Protein AF-A0A227J7B7-F1 (afdb_monomer_lite)

Organism: Vibrio parahaemolyticus (NCBI:txid670)

Radius of gyration: 19.93 Å; chains: 1; bounding box: 51×20×46 Å

Foldseek 3Di:
DVVQCPPPDLLPLVVLLVSQCVVCVDPCSVSPDPVRSVVVSVVSLCVNCVVVVHDSVQSVCVVVVNHPDDDDDFDWAFQDADPPCDPDPDNDGTDTDTPPVDPDVVRRVVVVVVVNVVVD

InterPro domains:
  IPR000941 Enolase [PR00148] (33-49)
  IPR000941 Enolase [PR00148] (91-104)
  IPR000941 Enolase [PTHR11902] (1-119)
  IPR020810 Enolase, C-terminal TIM barrel domain [PF00113] (70-119)
  IPR020811 Enolase, N-terminal [PF03952] (1-60)
  IPR020811 Enolase, N-terminal [SM01193] (1-60)
  IPR029017 Enolase-like, N-terminal [G3DSA:3.30.390.10] (1-53)
  IPR029017 Enolase-like, N-terminal [SSF54826] (1-65)
  IPR036849 Enolase-like, C-terminal domain superfamily [G3DSA:3.20.20.120] (54-120)
  IPR036849 Enolase-like, C-terminal domain superfamily [SSF51604] (69-119)

Structure (mmCIF, N/CA/C/O backbone):
data_AF-A0A227J7B7-F1
#
_entry.id   AF-A0A227J7B7-F1
#
loop_
_atom_site.group_PDB
_atom_site.id
_atom_site.type_symbol
_atom_site.label_atom_id
_atom_site.label_alt_id
_atom_site.label_comp_id
_atom_site.label_asym_id
_atom_site.label_entity_id
_atom_site.label_seq_id
_atom_site.pdbx_PDB_ins_code
_atom_site.Cartn_x
_atom_site.Cartn_y
_atom_site.Cartn_z
_atom_site.occupancy
_atom_site.B_iso_or_equiv
_atom_site.auth_seq_id
_atom_site.auth_comp_id
_atom_site.auth_asym_id
_atom_site.auth_atom_id
_atom_site.pdbx_PDB_model_num
ATOM 1 N N . ILE A 1 1 ? -4.495 -4.412 21.869 1.00 93.38 1 ILE A N 1
ATOM 2 C CA . ILE A 1 1 ? -5.058 -4.043 20.544 1.00 93.38 1 ILE A CA 1
ATOM 3 C C . ILE A 1 1 ? -6.353 -4.802 20.270 1.00 93.38 1 ILE A C 1
ATOM 5 O O . ILE A 1 1 ? -7.382 -4.150 20.240 1.00 93.38 1 ILE A O 1
ATOM 9 N N . ALA A 1 2 ? -6.343 -6.139 20.146 1.00 96.75 2 ALA A N 1
ATOM 10 C CA . ALA A 1 2 ? -7.544 -6.921 19.806 1.00 96.75 2 ALA A CA 1
ATOM 11 C C . ALA A 1 2 ? -8.776 -6.590 20.673 1.00 96.75 2 ALA A C 1
ATOM 13 O O . ALA A 1 2 ? -9.803 -6.198 20.133 1.00 96.75 2 ALA A O 1
ATOM 14 N N . GLU A 1 3 ? -8.648 -6.649 22.003 1.00 97.25 3 GLU A N 1
ATOM 15 C CA . GLU A 1 3 ? -9.743 -6.335 22.941 1.00 97.25 3 GLU A CA 1
ATOM 16 C C . GLU A 1 3 ? -10.356 -4.945 22.725 1.00 97.25 3 GLU A C 1
ATOM 18 O O . GLU A 1 3 ? -11.562 -4.777 22.856 1.00 97.25 3 GLU A O 1
ATOM 23 N N . ALA A 1 4 ? -9.543 -3.957 22.339 1.00 97.19 4 ALA A N 1
ATOM 24 C CA . ALA A 1 4 ? -10.003 -2.592 22.102 1.00 97.19 4 ALA A CA 1
ATOM 25 C C . ALA A 1 4 ? -10.728 -2.420 20.757 1.00 97.19 4 ALA A C 1
ATOM 27 O O . ALA A 1 4 ? -11.414 -1.418 20.569 1.00 97.19 4 ALA A O 1
ATOM 28 N N . LEU A 1 5 ? -10.564 -3.359 19.819 1.00 97.94 5 LEU A N 1
ATOM 29 C CA . LEU A 1 5 ? -11.152 -3.290 18.479 1.00 97.94 5 LEU A CA 1
ATOM 30 C C . LEU A 1 5 ? -12.378 -4.193 18.299 1.00 97.94 5 LEU A C 1
ATOM 32 O O . LEU A 1 5 ? -13.174 -3.957 17.392 1.00 97.94 5 LEU A O 1
ATOM 36 N N . VAL A 1 6 ? -12.560 -5.206 19.150 1.00 97.69 6 VAL A N 1
ATOM 37 C CA . VAL A 1 6 ? -13.742 -6.080 19.102 1.00 97.69 6 VAL A CA 1
ATOM 38 C C . VAL A 1 6 ? -15.023 -5.246 19.215 1.00 97.69 6 VAL A C 1
ATOM 40 O O . VAL A 1 6 ? -15.168 -4.413 20.106 1.00 97.69 6 VAL A O 1
ATOM 43 N N . GLY A 1 7 ? -15.962 -5.483 18.295 1.00 96.88 7 GLY A N 1
ATOM 44 C CA . GLY A 1 7 ? -17.252 -4.790 18.245 1.00 96.88 7 GLY A CA 1
ATOM 45 C C . GLY A 1 7 ? -17.230 -3.422 17.554 1.00 96.88 7 GLY A C 1
ATOM 46 O O . GLY A 1 7 ? -18.286 -2.803 17.443 1.00 96.88 7 GLY A O 1
ATOM 47 N N . LYS A 1 8 ? -16.075 -2.950 17.067 1.00 97.94 8 LYS A N 1
ATOM 48 C CA . LYS A 1 8 ? -15.984 -1.729 16.251 1.00 97.94 8 LYS A CA 1
ATOM 49 C C . LYS A 1 8 ? -16.235 -2.027 14.771 1.00 97.94 8 LYS A C 1
ATOM 51 O O . LYS A 1 8 ? -15.972 -3.132 14.299 1.00 97.94 8 LYS A O 1
ATOM 56 N N . ASP A 1 9 ? -16.744 -1.034 14.043 1.00 98.06 9 ASP A N 1
ATOM 57 C CA . ASP A 1 9 ? -16.957 -1.146 12.598 1.00 98.06 9 ASP A CA 1
ATOM 58 C C . ASP A 1 9 ? -15.626 -1.003 11.850 1.00 98.06 9 ASP A C 1
ATOM 60 O O . ASP A 1 9 ? -15.004 0.057 11.863 1.00 98.06 9 ASP A O 1
ATOM 64 N N . ALA A 1 10 ? -15.214 -2.067 11.162 1.00 98.19 10 ALA A N 1
ATOM 65 C CA . ALA A 1 10 ? -13.996 -2.083 10.360 1.00 98.19 10 ALA A CA 1
ATOM 66 C C . ALA A 1 10 ? -14.018 -1.064 9.206 1.00 98.19 10 ALA A C 1
ATOM 68 O O . ALA A 1 10 ? -12.956 -0.668 8.731 1.00 98.19 10 ALA A O 1
ATOM 69 N N . LYS A 1 11 ? -15.202 -0.634 8.742 1.00 98.00 11 LYS A N 1
ATOM 70 C CA . LYS A 1 11 ? -15.339 0.331 7.637 1.00 98.00 11 LYS A CA 1
ATOM 71 C C . LYS A 1 11 ? -14.895 1.741 8.021 1.00 98.00 11 LYS A C 1
ATOM 73 O O . LYS A 1 11 ? -14.541 2.513 7.131 1.00 98.00 11 LYS A O 1
ATOM 78 N N . ASP A 1 12 ? -14.898 2.070 9.311 1.00 98.25 12 ASP A N 1
ATOM 79 C CA . ASP A 1 12 ? -14.383 3.339 9.822 1.00 98.25 12 ASP A CA 1
ATOM 80 C C . ASP A 1 12 ? -12.887 3.208 10.141 1.00 98.25 12 ASP A C 1
ATOM 82 O O . ASP A 1 12 ? -12.462 3.090 11.293 1.00 98.25 12 ASP A O 1
ATOM 86 N N . GLN A 1 13 ? -12.075 3.187 9.080 1.00 98.75 13 GLN A N 1
ATOM 87 C CA . GLN A 1 13 ? -10.624 3.026 9.184 1.00 98.75 13 GLN A CA 1
ATOM 88 C C . GLN A 1 13 ? -9.997 4.088 10.104 1.00 98.75 13 GLN A C 1
ATOM 90 O O . GLN A 1 13 ? -9.141 3.760 10.924 1.00 98.75 13 GLN A O 1
ATOM 95 N N . ALA A 1 14 ? -10.455 5.341 10.012 1.00 98.56 14 ALA A N 1
ATOM 96 C CA . ALA A 1 14 ? -9.941 6.438 10.823 1.00 98.56 14 ALA A CA 1
ATOM 97 C C . ALA A 1 14 ? -10.218 6.216 12.317 1.00 98.56 14 ALA A C 1
ATOM 99 O O . ALA A 1 14 ? -9.316 6.404 13.134 1.00 98.56 14 ALA A O 1
ATOM 100 N N . ALA A 1 15 ? -11.424 5.767 12.686 1.00 98.50 15 ALA A N 1
ATOM 101 C CA . ALA A 1 15 ? -11.740 5.452 14.076 1.00 98.50 15 ALA A CA 1
ATOM 102 C C . ALA A 1 15 ? -10.951 4.244 14.605 1.00 98.50 15 ALA A C 1
ATOM 104 O O . ALA A 1 15 ? -10.495 4.267 15.750 1.00 98.50 15 ALA A O 1
ATOM 105 N N . ILE A 1 16 ? -10.762 3.198 13.793 1.00 98.69 16 ILE A N 1
ATOM 106 C CA . ILE A 1 16 ? -9.955 2.026 14.169 1.00 98.69 16 ILE A CA 1
ATOM 107 C C . ILE A 1 16 ? -8.497 2.425 14.424 1.00 98.69 16 ILE A C 1
ATOM 109 O O . ILE A 1 16 ? -7.935 2.077 15.468 1.00 98.69 16 ILE A O 1
ATOM 113 N N . ASP A 1 17 ? -7.895 3.188 13.510 1.00 98.69 17 ASP A N 1
ATOM 114 C CA . ASP A 1 17 ? -6.514 3.648 13.648 1.00 98.69 17 ASP A CA 1
ATOM 115 C C . ASP A 1 17 ? -6.355 4.609 14.834 1.00 98.69 17 ASP A C 1
ATOM 117 O O . ASP A 1 17 ? -5.401 4.470 15.603 1.00 98.69 17 ASP A O 1
ATOM 121 N N . ALA A 1 18 ? -7.314 5.517 15.052 1.00 98.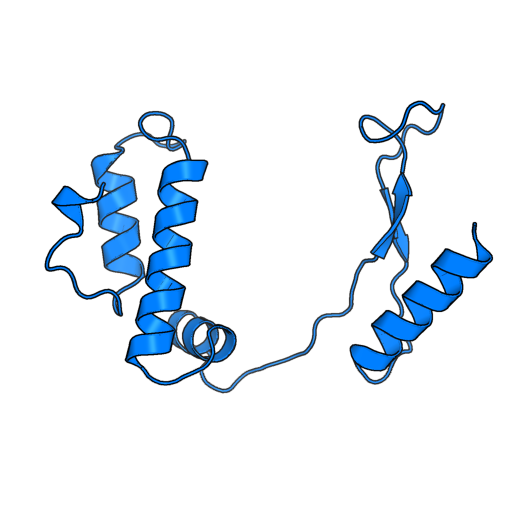62 18 ALA A N 1
ATOM 122 C CA . ALA A 1 18 ? -7.313 6.424 16.198 1.00 98.62 18 ALA A CA 1
ATOM 123 C C . ALA A 1 18 ? -7.328 5.666 17.533 1.00 98.62 18 ALA A C 1
ATOM 125 O O . ALA A 1 18 ? -6.522 5.969 18.409 1.00 98.62 18 ALA A O 1
ATOM 126 N N . VAL A 1 19 ? -8.162 4.626 17.663 1.00 98.56 19 VAL A N 1
ATOM 127 C CA . VAL A 1 19 ? -8.199 3.777 18.867 1.00 98.56 19 VAL A CA 1
ATOM 128 C C . VAL A 1 19 ? -6.842 3.128 19.124 1.00 98.56 19 VAL A C 1
ATOM 130 O O . VAL A 1 19 ? -6.392 3.090 20.266 1.00 98.56 19 VAL A O 1
ATOM 133 N N . MET A 1 20 ? -6.173 2.606 18.091 1.00 98.56 20 MET A N 1
ATOM 134 C CA . MET A 1 20 ? -4.859 1.978 18.267 1.00 98.56 20 MET A CA 1
ATOM 135 C C . MET A 1 20 ? -3.775 2.989 18.643 1.00 98.56 20 MET A C 1
ATOM 137 O O . MET A 1 20 ? -2.941 2.685 19.495 1.00 98.56 20 MET A O 1
ATOM 141 N N . ILE A 1 21 ? -3.790 4.173 18.025 1.00 98.62 21 ILE A N 1
ATOM 142 C CA . ILE A 1 21 ? -2.843 5.259 18.308 1.00 98.62 21 ILE A CA 1
ATOM 143 C C . ILE A 1 21 ? -3.028 5.773 19.740 1.00 98.62 21 ILE A C 1
ATOM 145 O O . ILE A 1 21 ? -2.048 5.901 20.470 1.00 98.62 21 ILE A O 1
ATOM 149 N N . GLU A 1 22 ? -4.267 6.017 20.165 1.00 98.31 22 GLU A N 1
ATOM 150 C CA . GLU A 1 22 ? -4.582 6.474 21.521 1.00 98.31 22 GLU A CA 1
ATOM 151 C C . GLU A 1 22 ? -4.239 5.410 22.572 1.00 98.31 22 GLU A C 1
ATOM 153 O O . GLU A 1 22 ? -3.651 5.720 23.607 1.00 98.31 22 GLU A O 1
ATOM 158 N N . LEU A 1 23 ? -4.543 4.138 22.294 1.00 98.12 23 LEU A N 1
ATOM 159 C CA . LEU A 1 23 ? -4.241 3.025 23.197 1.00 98.12 23 LEU A CA 1
ATOM 160 C C . LEU A 1 23 ? -2.728 2.806 23.382 1.00 98.12 23 LEU A C 1
ATOM 162 O O . LEU A 1 23 ? -2.279 2.386 24.461 1.00 98.12 23 LEU A O 1
ATOM 166 N N . ASP A 1 24 ? -1.945 3.048 22.327 1.00 98.50 24 ASP A N 1
ATOM 167 C CA . ASP A 1 24 ? -0.487 3.074 22.413 1.00 98.50 24 ASP A CA 1
ATOM 168 C C . ASP A 1 24 ? -0.034 4.254 23.284 1.00 98.50 24 ASP A C 1
ATOM 170 O O . ASP A 1 24 ? 0.698 4.060 24.257 1.00 98.50 24 ASP A O 1
ATOM 174 N N . GLY A 1 25 ? -0.544 5.452 22.991 1.00 98.44 25 GLY A N 1
ATOM 175 C CA . GLY A 1 25 ? -0.337 6.654 23.796 1.00 98.44 25 GLY A CA 1
ATOM 176 C C . GLY A 1 25 ? 1.059 7.271 23.674 1.00 98.44 25 GLY A C 1
ATOM 177 O O . GLY A 1 25 ? 1.362 8.217 24.399 1.00 98.44 25 GLY A O 1
ATOM 178 N N . THR A 1 26 ? 1.915 6.766 22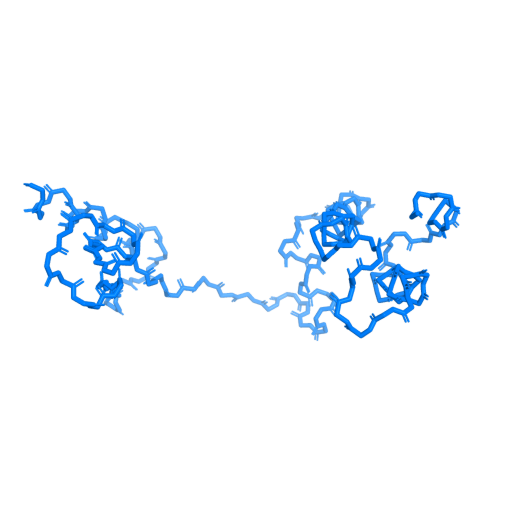.780 1.00 98.62 26 THR A N 1
ATOM 179 C CA . THR A 1 26 ? 3.240 7.337 22.505 1.00 98.62 26 THR A CA 1
ATOM 180 C C . THR A 1 26 ? 3.294 7.944 21.103 1.00 98.62 26 THR A C 1
ATOM 182 O O . THR A 1 26 ? 2.693 7.435 20.156 1.00 98.62 26 THR A O 1
ATOM 185 N N . GLU A 1 27 ? 4.050 9.032 20.947 1.00 97.56 27 GLU A N 1
ATOM 186 C CA . GLU A 1 27 ? 4.184 9.741 19.666 1.00 97.56 27 GLU A CA 1
ATOM 187 C C . GLU A 1 27 ? 4.735 8.829 18.555 1.00 97.56 27 GLU A C 1
ATOM 189 O O . GLU A 1 27 ? 4.226 8.794 17.432 1.00 97.56 27 GLU A O 1
ATOM 194 N N . ASN A 1 28 ? 5.738 8.018 18.895 1.00 96.88 28 ASN A N 1
ATOM 195 C CA . ASN A 1 28 ? 6.449 7.138 17.972 1.00 96.88 28 ASN A CA 1
ATOM 196 C C . ASN A 1 28 ? 5.946 5.685 17.972 1.00 96.88 28 ASN A C 1
ATOM 198 O O . ASN A 1 28 ? 6.601 4.826 17.382 1.00 96.88 28 ASN A O 1
ATOM 202 N N . LYS A 1 29 ? 4.803 5.395 18.610 1.00 98.19 29 LYS A N 1
ATOM 203 C CA . LYS A 1 29 ? 4.225 4.040 18.689 1.00 98.19 29 LYS A CA 1
ATOM 204 C C . LYS A 1 29 ? 5.164 3.025 19.353 1.00 98.19 29 LYS A C 1
ATOM 206 O O . LYS A 1 29 ? 5.230 1.870 18.943 1.00 98.19 29 LYS A O 1
ATOM 211 N N . SER A 1 30 ? 5.954 3.456 20.332 1.00 98.00 30 SER A N 1
ATOM 212 C CA . SER A 1 30 ? 6.982 2.638 20.987 1.00 98.00 30 SER A CA 1
ATOM 213 C C . SER A 1 30 ? 6.430 1.625 21.988 1.00 98.00 30 SER A C 1
ATOM 215 O O . SER A 1 30 ? 7.126 0.662 22.302 1.00 98.00 30 SER A O 1
ATOM 217 N N . LYS A 1 31 ? 5.193 1.792 22.473 1.00 98.12 31 LYS A N 1
ATOM 218 C CA . LYS A 1 31 ? 4.595 0.860 23.440 1.00 98.12 31 LYS A CA 1
ATOM 219 C C . LYS A 1 31 ? 4.176 -0.454 22.785 1.00 98.12 31 LYS A C 1
ATOM 221 O O . LYS A 1 31 ? 4.422 -1.518 23.347 1.00 98.12 31 LYS A O 1
ATOM 226 N N . PHE A 1 32 ? 3.540 -0.394 21.617 1.00 97.25 32 PHE A N 1
ATOM 227 C CA . PHE A 1 32 ? 3.149 -1.586 20.856 1.00 97.25 32 PHE A CA 1
ATOM 228 C C . PHE A 1 32 ? 4.087 -1.902 19.696 1.00 97.25 32 PHE A C 1
ATOM 230 O O . PHE A 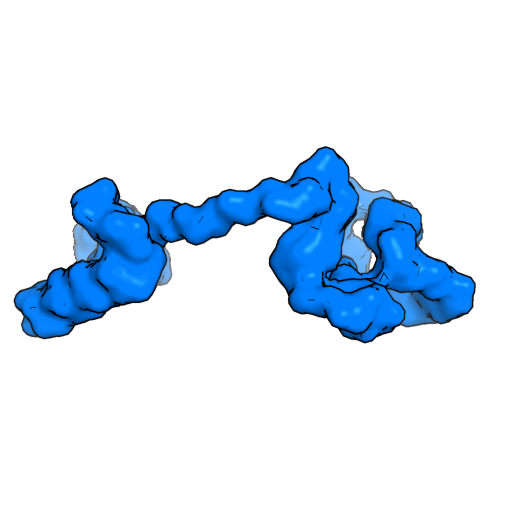1 32 ? 4.106 -3.038 19.226 1.00 97.25 32 PHE A O 1
ATOM 237 N N . GLY A 1 33 ? 4.862 -0.919 19.244 1.00 97.75 33 GLY A N 1
ATOM 238 C CA . GLY A 1 33 ? 5.612 -0.990 18.002 1.00 97.75 33 GLY A CA 1
ATOM 239 C C . GLY A 1 33 ? 4.743 -0.602 16.805 1.00 97.75 33 GLY A C 1
ATOM 240 O O . GLY A 1 33 ? 3.614 -1.075 16.630 1.00 97.75 33 GLY A O 1
ATOM 241 N N . ALA A 1 34 ? 5.293 0.241 15.928 1.00 98.12 34 ALA A N 1
ATOM 242 C CA . ALA A 1 34 ? 4.619 0.643 14.694 1.00 98.12 34 ALA A CA 1
ATOM 243 C C . ALA A 1 34 ? 4.276 -0.560 13.797 1.00 98.12 34 ALA A C 1
ATOM 245 O O . ALA A 1 34 ? 3.242 -0.554 13.138 1.00 98.12 34 ALA A O 1
ATOM 246 N N . ASN A 1 35 ? 5.096 -1.613 13.820 1.00 97.88 35 ASN A N 1
ATOM 247 C CA . ASN A 1 35 ? 4.852 -2.876 13.122 1.00 97.88 35 ASN A CA 1
ATOM 248 C C . ASN A 1 35 ? 3.547 -3.562 13.566 1.00 97.88 35 ASN A C 1
ATOM 250 O O . ASN A 1 35 ? 2.797 -4.030 12.711 1.00 97.88 35 ASN A O 1
ATOM 254 N N . ALA A 1 36 ? 3.245 -3.595 14.868 1.00 98.19 36 ALA A N 1
ATOM 255 C CA . ALA A 1 36 ? 2.020 -4.205 15.381 1.00 98.19 36 ALA A CA 1
ATOM 256 C C . ALA A 1 36 ? 0.777 -3.402 14.976 1.00 98.19 36 ALA A C 1
ATOM 258 O O . ALA A 1 36 ? -0.195 -3.969 14.475 1.00 98.19 36 ALA A O 1
ATOM 259 N N . ILE A 1 37 ? 0.824 -2.077 15.146 1.00 98.50 37 ILE A N 1
ATOM 260 C CA . ILE A 1 37 ? -0.285 -1.182 14.787 1.00 98.50 37 ILE A CA 1
ATOM 261 C C . ILE A 1 37 ? -0.531 -1.212 13.276 1.00 98.50 37 ILE A C 1
ATOM 263 O O . ILE A 1 37 ? -1.668 -1.383 12.840 1.00 98.50 37 ILE A O 1
ATOM 267 N N . LEU A 1 38 ? 0.528 -1.113 12.469 1.00 98.62 38 LEU A N 1
ATOM 268 C CA . LEU A 1 38 ? 0.429 -1.125 11.011 1.00 98.62 38 LEU A CA 1
ATOM 269 C C . LEU A 1 38 ? -0.135 -2.449 10.489 1.00 98.62 38 LEU A C 1
ATOM 271 O O . LEU A 1 38 ? -0.992 -2.443 9.608 1.00 98.62 38 LEU A O 1
ATOM 275 N N . ALA A 1 39 ? 0.305 -3.585 11.038 1.00 98.69 39 ALA A N 1
ATOM 276 C CA . ALA A 1 39 ? -0.202 -4.889 10.626 1.00 98.69 39 ALA A CA 1
ATOM 277 C C . ALA A 1 39 ? -1.722 -4.999 10.831 1.00 98.69 39 ALA A C 1
ATOM 279 O O . ALA A 1 39 ? -2.432 -5.454 9.932 1.00 98.69 39 ALA A O 1
ATOM 280 N N . VAL A 1 40 ? -2.229 -4.539 11.980 1.00 98.56 40 VAL A N 1
ATOM 281 C CA . VAL A 1 40 ? -3.669 -4.545 12.274 1.00 98.56 40 VAL A CA 1
ATOM 282 C C . VAL A 1 40 ? -4.418 -3.524 11.416 1.00 98.56 40 VAL A C 1
ATOM 284 O O . VAL A 1 40 ? -5.462 -3.863 10.867 1.00 98.56 40 VAL A O 1
AT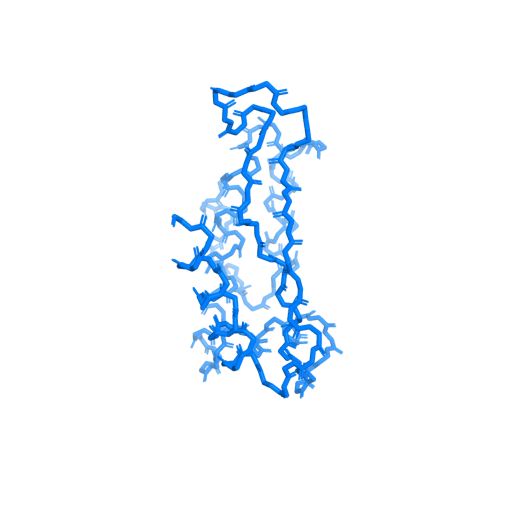OM 287 N N . SER A 1 41 ? -3.864 -2.324 11.223 1.00 98.81 41 SER A N 1
ATOM 288 C CA . SER A 1 41 ? -4.435 -1.274 10.366 1.00 98.81 41 SER A CA 1
ATOM 289 C C . SER A 1 41 ? -4.667 -1.761 8.929 1.00 98.81 41 SER A C 1
ATOM 291 O O . SER A 1 41 ? -5.778 -1.674 8.401 1.00 98.81 41 SER A O 1
ATOM 293 N N . LEU A 1 42 ? -3.649 -2.384 8.320 1.00 98.81 42 LEU A N 1
ATOM 294 C CA . LEU A 1 42 ? -3.735 -2.935 6.965 1.00 98.81 42 LEU A CA 1
ATOM 295 C C . LEU A 1 42 ? -4.663 -4.155 6.881 1.00 98.81 42 LEU A C 1
ATOM 297 O O . LEU A 1 42 ? -5.346 -4.345 5.871 1.00 98.81 42 LEU A O 1
ATOM 301 N N . ALA A 1 43 ? -4.689 -5.003 7.914 1.00 98.75 43 ALA A N 1
ATOM 302 C CA . ALA A 1 43 ? -5.608 -6.138 7.975 1.00 98.75 43 ALA A CA 1
ATOM 303 C C . ALA A 1 43 ? -7.072 -5.676 8.085 1.00 98.75 43 ALA A C 1
ATOM 305 O O . ALA A 1 43 ? -7.931 -6.232 7.400 1.00 98.75 43 ALA A O 1
ATOM 306 N N . ASN A 1 44 ? -7.340 -4.631 8.877 1.00 98.88 44 ASN A N 1
ATOM 307 C CA . ASN A 1 44 ? -8.656 -4.012 8.999 1.00 98.88 44 ASN A CA 1
ATOM 308 C C . ASN A 1 44 ? -9.152 -3.480 7.647 1.00 98.88 44 ASN A C 1
ATOM 310 O O . ASN A 1 44 ? -10.238 -3.860 7.215 1.00 98.88 44 ASN A O 1
ATOM 314 N N . ALA A 1 45 ? -8.326 -2.709 6.930 1.00 98.75 45 ALA A N 1
ATOM 315 C CA . ALA A 1 45 ? -8.673 -2.178 5.608 1.00 98.75 45 ALA A CA 1
ATOM 316 C C . ALA A 1 45 ? -9.013 -3.294 4.601 1.00 98.75 45 ALA A C 1
ATOM 318 O O . ALA A 1 45 ? -9.985 -3.208 3.850 1.00 98.75 45 ALA A O 1
ATOM 319 N N . LYS A 1 46 ? -8.246 -4.394 4.605 1.00 98.81 46 LYS A N 1
ATOM 320 C CA . LYS A 1 46 ? -8.533 -5.571 3.763 1.00 98.81 46 LYS A CA 1
ATOM 321 C C . LYS A 1 46 ? -9.857 -6.240 4.132 1.00 98.81 46 LYS A C 1
ATOM 323 O O . LYS A 1 46 ? -10.619 -6.597 3.235 1.00 98.81 46 LYS A O 1
ATOM 328 N N . ALA A 1 47 ? -10.138 -6.403 5.425 1.00 98.69 47 ALA A N 1
ATOM 329 C CA . ALA A 1 47 ? -11.393 -6.981 5.898 1.00 98.69 47 ALA A CA 1
ATOM 330 C C . ALA A 1 47 ? -12.597 -6.092 5.549 1.00 98.69 47 ALA A C 1
ATOM 332 O O . ALA A 1 47 ? -13.622 -6.602 5.099 1.00 98.69 47 ALA A O 1
ATOM 333 N N . ALA A 1 48 ? -12.460 -4.771 5.682 1.00 98.75 48 ALA A N 1
ATOM 334 C CA . ALA A 1 48 ? -13.481 -3.801 5.306 1.00 98.75 48 ALA A CA 1
ATOM 335 C C . ALA A 1 48 ? -13.766 -3.820 3.796 1.00 98.75 48 ALA A C 1
ATOM 337 O O . ALA A 1 48 ? -14.930 -3.898 3.402 1.00 98.75 48 ALA A O 1
ATOM 338 N N . ALA A 1 49 ? -12.728 -3.847 2.952 1.00 98.75 49 ALA A N 1
ATOM 339 C CA . ALA A 1 49 ? -12.876 -3.990 1.502 1.00 98.75 49 ALA A CA 1
ATOM 340 C C . ALA A 1 49 ? -13.630 -5.281 1.130 1.00 98.75 49 ALA A C 1
ATOM 342 O O . ALA A 1 49 ? -14.604 -5.245 0.375 1.00 98.75 49 ALA A O 1
ATOM 343 N N . ALA A 1 50 ? -13.243 -6.411 1.735 1.00 98.75 50 ALA A N 1
ATOM 344 C CA . ALA A 1 50 ? -13.913 -7.694 1.532 1.00 98.75 50 ALA A CA 1
ATOM 345 C C . ALA A 1 50 ? -15.382 -7.664 1.995 1.00 98.75 50 ALA A C 1
ATOM 347 O O . ALA A 1 50 ? -16.259 -8.136 1.275 1.00 98.75 50 ALA A O 1
ATOM 348 N N . ALA A 1 51 ? -15.674 -7.054 3.148 1.00 98.62 51 ALA A N 1
ATOM 349 C CA . ALA A 1 51 ? -17.037 -6.885 3.656 1.00 98.62 51 ALA A CA 1
ATOM 350 C C . ALA A 1 51 ? -17.900 -5.963 2.774 1.00 98.62 51 ALA A C 1
ATOM 352 O O . ALA A 1 51 ? -19.124 -6.087 2.768 1.00 98.62 51 ALA A O 1
ATOM 353 N N . LYS A 1 52 ? -17.276 -5.045 2.026 1.00 98.25 52 LYS A N 1
ATOM 354 C CA . LYS A 1 52 ? -17.927 -4.206 1.009 1.00 98.25 52 LYS A CA 1
ATOM 355 C C . LYS A 1 52 ? -18.046 -4.885 -0.362 1.00 98.25 52 LYS A C 1
ATOM 357 O O . LYS A 1 52 ? -18.701 -4.333 -1.238 1.00 98.25 52 LYS A O 1
ATOM 362 N N . GLY A 1 53 ? -17.448 -6.063 -0.550 1.00 98.50 53 GLY A N 1
ATOM 363 C CA . GLY A 1 53 ? -17.482 -6.796 -1.816 1.00 98.50 53 GLY A CA 1
ATOM 364 C C . GLY A 1 53 ? -16.660 -6.148 -2.934 1.00 98.50 53 GLY A C 1
ATOM 365 O O . GLY A 1 53 ? -16.995 -6.327 -4.101 1.00 98.50 53 GLY A O 1
ATOM 366 N N . MET A 1 54 ? -15.606 -5.399 -2.592 1.00 98.56 54 MET A N 1
ATOM 367 C CA . MET A 1 54 ? -14.767 -4.672 -3.552 1.00 98.56 54 MET A CA 1
ATOM 368 C C . MET A 1 54 ? -13.269 -4.951 -3.352 1.00 98.56 54 MET A C 1
ATOM 370 O O . MET A 1 54 ? -12.844 -5.342 -2.260 1.00 98.56 54 MET A O 1
ATOM 374 N N . PRO A 1 55 ? -12.435 -4.748 -4.386 1.00 98.62 55 PRO A N 1
ATOM 375 C CA . PRO A 1 55 ? -10.985 -4.814 -4.255 1.00 98.62 55 PRO A CA 1
ATOM 376 C C . PRO A 1 55 ? -10.425 -3.766 -3.282 1.00 98.62 55 PRO A C 1
ATOM 378 O O . PRO A 1 55 ? -10.970 -2.676 -3.116 1.00 98.62 55 PRO A O 1
ATOM 381 N N . LEU A 1 56 ? -9.262 -4.058 -2.692 1.00 98.81 56 LEU A N 1
ATOM 382 C CA . LEU A 1 56 ? -8.612 -3.153 -1.736 1.00 98.81 56 LEU A CA 1
ATOM 383 C C . LEU A 1 56 ? -8.279 -1.775 -2.335 1.00 98.81 56 LEU A C 1
ATOM 385 O O . LEU A 1 56 ? -8.437 -0.773 -1.647 1.00 98.81 56 LEU A O 1
ATOM 389 N N . TYR A 1 57 ? -7.825 -1.706 -3.592 1.00 98.56 57 TYR A N 1
ATOM 390 C CA . TYR A 1 57 ? -7.478 -0.424 -4.225 1.00 98.56 57 TYR A CA 1
ATOM 391 C C . TYR A 1 57 ? -8.697 0.500 -4.366 1.00 98.56 57 TYR A C 1
ATOM 393 O O . TYR A 1 57 ? -8.564 1.716 -4.269 1.00 98.56 57 TYR A O 1
ATOM 401 N N . GLU A 1 58 ? -9.885 -0.075 -4.561 1.00 98.69 58 GLU A N 1
ATOM 402 C CA . GLU A 1 58 ? -11.139 0.668 -4.661 1.00 98.69 58 GLU A CA 1
ATOM 403 C C . GLU A 1 58 ? -11.564 1.180 -3.285 1.00 98.69 58 GLU A C 1
ATOM 405 O O . GLU A 1 58 ? -11.862 2.363 -3.134 1.00 98.69 58 GLU A O 1
ATOM 410 N N . HIS A 1 59 ? -11.465 0.330 -2.258 1.00 98.69 59 HIS A N 1
ATOM 411 C CA . HIS A 1 59 ? -11.722 0.740 -0.881 1.00 98.69 59 HIS A CA 1
ATOM 412 C C . HIS A 1 59 ? -10.775 1.859 -0.415 1.00 98.69 59 HIS A C 1
ATOM 414 O O . HIS A 1 59 ? -11.218 2.825 0.203 1.00 98.69 59 HIS A O 1
ATOM 420 N N . ILE A 1 60 ? -9.483 1.776 -0.752 1.00 98.69 60 ILE A N 1
ATOM 421 C CA . ILE A 1 60 ? -8.510 2.840 -0.459 1.00 98.69 60 ILE A CA 1
ATOM 422 C C . ILE A 1 60 ? -8.916 4.152 -1.143 1.00 98.69 60 ILE A C 1
ATOM 424 O O . ILE A 1 60 ? -8.834 5.205 -0.516 1.00 98.69 60 ILE A O 1
ATOM 428 N N . ALA A 1 61 ? -9.386 4.112 -2.393 1.00 98.62 61 ALA A N 1
ATOM 429 C CA . ALA A 1 61 ? -9.837 5.314 -3.093 1.00 98.62 61 ALA A CA 1
ATOM 430 C C . ALA A 1 61 ? -11.051 5.968 -2.409 1.00 98.62 61 ALA A C 1
ATOM 432 O O . ALA A 1 61 ? -11.102 7.194 -2.304 1.00 98.62 61 ALA A O 1
ATOM 433 N N . GLU A 1 62 ? -11.998 5.181 -1.889 1.00 98.38 62 GLU A N 1
ATOM 434 C CA . GLU A 1 62 ? -13.108 5.711 -1.086 1.00 98.38 62 GLU A CA 1
ATOM 435 C C . GLU A 1 62 ? -12.635 6.323 0.236 1.00 98.38 62 GLU A C 1
ATOM 437 O O . GLU A 1 62 ? -13.045 7.436 0.559 1.00 98.38 62 GLU A O 1
ATOM 442 N N . LEU A 1 63 ? -11.753 5.635 0.977 1.00 98.38 63 LEU A N 1
ATOM 443 C CA . LEU A 1 63 ? -11.160 6.163 2.214 1.00 98.38 63 LEU A CA 1
ATOM 444 C C . LEU A 1 63 ? -10.409 7.478 1.961 1.00 98.38 63 LEU A C 1
ATOM 446 O O . LEU A 1 63 ? -10.442 8.384 2.787 1.00 98.38 63 LEU A O 1
ATOM 450 N N . ASN A 1 64 ? -9.770 7.595 0.797 1.00 98.12 64 ASN A N 1
ATOM 451 C CA . ASN A 1 64 ? -9.041 8.781 0.360 1.00 98.12 64 ASN A CA 1
ATOM 452 C C . ASN A 1 64 ? -9.953 9.896 -0.200 1.00 98.12 64 ASN A C 1
ATOM 454 O O . ASN A 1 64 ? -9.456 10.922 -0.655 1.00 98.12 64 ASN A O 1
ATOM 458 N N . GLY A 1 65 ? -11.279 9.708 -0.246 1.00 98.19 65 GLY A N 1
ATOM 459 C CA . GLY A 1 65 ? -12.213 10.695 -0.809 1.00 98.19 65 GLY A CA 1
ATOM 460 C C . GLY A 1 65 ? -12.096 10.883 -2.329 1.00 98.19 65 GLY A C 1
ATOM 461 O O . GLY A 1 65 ? -12.472 11.922 -2.862 1.00 98.19 65 GLY A O 1
ATOM 462 N N . THR A 1 66 ? -11.569 9.882 -3.038 1.00 98.31 66 THR A N 1
ATOM 463 C CA . THR A 1 66 ? -11.271 9.901 -4.485 1.00 98.31 66 THR A CA 1
ATOM 464 C C . THR A 1 66 ? -11.866 8.682 -5.197 1.00 98.31 66 THR A C 1
ATOM 466 O O . THR A 1 66 ? -11.280 8.135 -6.127 1.00 98.31 66 THR A O 1
ATOM 469 N N . ALA A 1 67 ? -13.040 8.227 -4.748 1.00 97.69 67 ALA A N 1
ATOM 470 C CA . ALA A 1 67 ? -13.701 7.031 -5.268 1.00 97.69 67 ALA A CA 1
ATOM 471 C C . ALA A 1 67 ? -13.780 7.024 -6.809 1.00 97.69 67 ALA A C 1
ATOM 473 O O . ALA A 1 67 ? -14.165 8.014 -7.433 1.00 97.69 67 ALA A O 1
ATOM 474 N N . GLY A 1 68 ? -13.400 5.897 -7.419 1.00 97.38 68 GLY A N 1
ATOM 475 C CA . GLY A 1 68 ? -13.383 5.715 -8.875 1.00 97.38 68 GLY A CA 1
ATOM 476 C C . GLY A 1 68 ? -12.199 6.357 -9.614 1.00 97.38 68 GLY A C 1
ATOM 477 O O . GLY A 1 68 ? -12.094 6.181 -10.826 1.00 97.38 68 GLY A O 1
ATOM 478 N N . GLN A 1 69 ? -11.309 7.080 -8.925 1.00 98.31 69 GLN A N 1
ATOM 479 C CA . GLN A 1 69 ? -10.121 7.695 -9.525 1.00 98.31 69 GLN A CA 1
ATOM 480 C C . GLN A 1 69 ? -8.913 6.770 -9.384 1.00 98.31 69 GLN A C 1
ATOM 482 O O . GLN A 1 69 ? -8.469 6.477 -8.274 1.00 98.31 69 GLN A O 1
ATOM 487 N N . PHE A 1 70 ? -8.354 6.334 -10.514 1.00 98.25 70 PHE A N 1
ATOM 488 C CA . PHE A 1 70 ? -7.246 5.382 -10.535 1.00 98.25 70 PHE A CA 1
ATOM 489 C C . PHE A 1 70 ? -6.186 5.757 -11.565 1.00 98.25 70 PHE A C 1
ATOM 491 O O . PHE A 1 70 ? -6.475 6.315 -12.623 1.00 98.25 70 PHE A O 1
ATOM 498 N N . SER A 1 71 ? -4.952 5.368 -11.273 1.00 97.94 71 SER A N 1
ATOM 499 C CA . SER A 1 71 ? -3.842 5.382 -12.214 1.00 97.94 71 SER A CA 1
ATOM 500 C C . SER A 1 71 ? -2.916 4.207 -11.919 1.00 97.94 71 SER A C 1
ATOM 502 O O . SER A 1 71 ? -2.867 3.696 -10.798 1.00 97.94 71 SER A O 1
ATOM 504 N N . MET A 1 72 ? -2.179 3.760 -12.934 1.00 98.38 72 MET A N 1
ATOM 505 C CA . MET A 1 72 ? -1.060 2.850 -12.711 1.00 98.38 72 MET A CA 1
ATOM 506 C C . MET A 1 72 ? 0.202 3.691 -12.472 1.00 98.38 72 MET A C 1
ATOM 508 O O . MET A 1 72 ? 0.454 4.607 -13.259 1.00 98.38 72 MET A O 1
ATOM 512 N N . PRO A 1 73 ? 0.996 3.419 -11.423 1.00 97.69 73 PRO A N 1
ATOM 513 C CA . PRO A 1 73 ? 2.178 4.220 -11.124 1.00 97.69 73 PRO A CA 1
ATOM 514 C C . PRO A 1 73 ? 3.302 3.965 -12.137 1.00 97.69 73 PRO A C 1
ATOM 516 O O . PRO A 1 73 ? 3.427 2.861 -12.669 1.00 97.69 73 PRO A O 1
ATOM 519 N N . LEU A 1 74 ? 4.160 4.966 -12.353 1.00 98.00 74 LEU A N 1
ATOM 520 C CA . LEU A 1 74 ? 5.446 4.784 -13.029 1.00 98.00 74 LEU A CA 1
ATOM 521 C C . LEU A 1 74 ? 6.416 4.091 -12.056 1.00 98.00 74 LEU A C 1
ATOM 523 O O . LEU A 1 74 ? 6.766 4.690 -11.036 1.00 98.00 74 LEU A O 1
ATOM 527 N N . PRO A 1 75 ? 6.858 2.852 -12.329 1.00 98.06 75 PRO A N 1
ATOM 528 C CA . PRO A 1 75 ? 7.745 2.143 -11.418 1.00 98.06 75 PRO A CA 1
ATOM 529 C C . PRO A 1 75 ? 9.157 2.741 -11.416 1.00 98.06 75 PRO A C 1
ATOM 531 O O . PRO A 1 75 ? 9.736 3.003 -12.470 1.00 98.06 75 PRO A O 1
ATOM 534 N N . MET A 1 76 ? 9.721 2.888 -10.219 1.00 98.25 76 MET A N 1
ATOM 535 C CA . MET A 1 76 ? 11.150 3.098 -9.985 1.00 98.25 76 MET A CA 1
ATOM 536 C C . MET A 1 76 ? 11.752 1.746 -9.614 1.00 98.25 76 MET A C 1
ATOM 538 O O . MET A 1 76 ? 11.396 1.185 -8.580 1.00 98.25 76 MET A O 1
ATOM 542 N N . MET A 1 77 ? 12.584 1.177 -10.485 1.00 97.75 77 MET A N 1
ATOM 543 C CA . MET A 1 77 ? 13.101 -0.181 -10.306 1.00 97.75 77 MET A CA 1
ATOM 544 C C . MET A 1 77 ? 14.580 -0.132 -9.965 1.00 97.75 77 MET A C 1
ATOM 546 O O . MET A 1 77 ? 15.382 0.254 -10.812 1.00 97.75 77 MET A O 1
ATOM 550 N N . ASN A 1 78 ? 14.926 -0.515 -8.739 1.00 97.00 78 ASN A N 1
ATOM 551 C CA . ASN A 1 78 ? 16.308 -0.616 -8.290 1.00 97.00 78 ASN A CA 1
ATOM 552 C C . ASN A 1 78 ? 17.001 -1.812 -8.963 1.00 97.00 78 ASN A C 1
ATOM 554 O O . ASN A 1 78 ? 16.561 -2.950 -8.804 1.00 97.00 78 ASN A O 1
ATOM 558 N N . ILE A 1 79 ? 18.051 -1.537 -9.742 1.00 95.12 79 ILE A N 1
ATOM 559 C CA . ILE A 1 79 ? 18.770 -2.529 -10.560 1.00 95.12 79 ILE A CA 1
ATOM 560 C C . ILE A 1 79 ? 20.242 -2.691 -10.161 1.00 95.12 79 ILE A C 1
ATOM 562 O O . ILE A 1 79 ? 20.855 -3.685 -10.543 1.00 95.12 79 ILE A O 1
ATOM 566 N N . ILE A 1 80 ? 20.806 -1.757 -9.385 1.00 93.50 80 ILE A N 1
ATOM 567 C CA . ILE A 1 80 ? 22.148 -1.874 -8.795 1.00 93.50 80 ILE A CA 1
ATOM 568 C C . ILE A 1 80 ? 22.077 -1.401 -7.344 1.00 93.50 80 ILE A C 1
ATOM 570 O O . ILE A 1 80 ? 21.657 -0.276 -7.074 1.00 93.50 80 ILE A O 1
ATOM 574 N N . ASN A 1 81 ? 22.542 -2.257 -6.436 1.00 93.88 81 ASN A N 1
ATOM 575 C CA . ASN A 1 81 ? 22.634 -1.968 -5.009 1.00 93.88 81 ASN A CA 1
ATOM 576 C C . ASN A 1 81 ? 24.046 -1.504 -4.628 1.00 93.88 81 ASN A C 1
ATOM 578 O O . ASN A 1 81 ? 25.042 -2.043 -5.122 1.00 93.88 81 ASN A O 1
ATOM 582 N N . GLY A 1 82 ? 24.113 -0.557 -3.701 1.00 94.38 82 GLY A N 1
ATOM 583 C CA . GLY A 1 82 ? 25.318 -0.134 -2.988 1.00 94.38 82 GLY A CA 1
ATOM 584 C C . GLY A 1 82 ? 25.005 0.129 -1.513 1.00 94.38 82 GLY A C 1
ATOM 585 O O . GLY A 1 82 ? 23.948 -0.267 -1.013 1.00 94.38 82 GLY A O 1
ATOM 586 N N . GLY A 1 83 ? 25.894 0.829 -0.815 1.00 92.81 83 GLY A N 1
ATOM 587 C CA . GLY A 1 83 ? 25.725 1.196 0.591 1.00 92.81 83 GLY A CA 1
ATOM 588 C C . GLY A 1 83 ? 25.493 -0.020 1.492 1.00 92.81 83 GLY A C 1
ATOM 589 O O . GLY A 1 83 ? 26.061 -1.085 1.281 1.00 92.81 83 GLY A O 1
ATOM 590 N N . GLU A 1 84 ? 24.604 0.105 2.480 1.00 90.88 84 GLU A N 1
ATOM 591 C CA . GLU A 1 84 ? 24.293 -0.991 3.418 1.00 90.88 84 GLU A CA 1
ATOM 592 C C . GLU A 1 84 ? 23.586 -2.191 2.757 1.00 90.88 84 GLU A C 1
ATOM 594 O O . GLU A 1 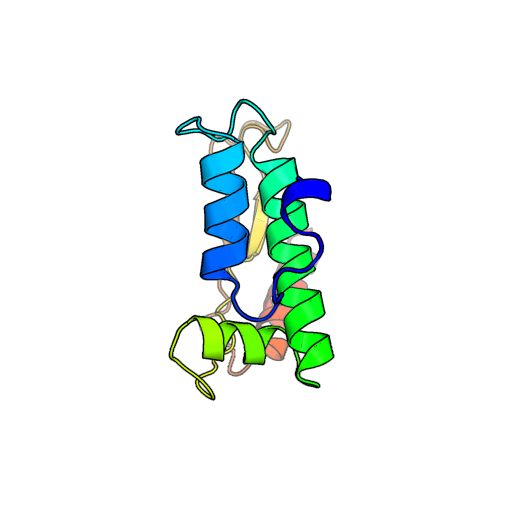84 ? 23.455 -3.252 3.368 1.00 90.88 84 GLU A O 1
ATOM 599 N N . HIS A 1 85 ? 23.132 -2.048 1.507 1.00 82.25 85 HIS A N 1
ATOM 600 C CA . HIS A 1 85 ? 22.470 -3.113 0.757 1.00 82.25 85 HIS A CA 1
ATOM 601 C C . HIS A 1 85 ? 23.450 -4.019 -0.011 1.00 82.25 85 HIS A C 1
ATOM 603 O O . HIS A 1 85 ? 23.010 -5.032 -0.563 1.00 82.25 85 HIS A O 1
ATOM 609 N N . ALA A 1 86 ? 24.747 -3.689 -0.082 1.00 82.81 86 ALA A N 1
ATOM 610 C CA . ALA A 1 86 ? 25.727 -4.487 -0.819 1.00 82.81 86 ALA A CA 1
ATOM 611 C C . ALA A 1 86 ? 27.142 -4.422 -0.222 1.00 82.81 86 ALA A C 1
ATOM 613 O O . ALA A 1 86 ? 27.601 -3.384 0.233 1.00 82.81 86 ALA A O 1
ATOM 614 N N . ASP A 1 87 ? 27.872 -5.536 -0.308 1.00 81.88 87 ASP A N 1
ATOM 615 C CA . ASP A 1 87 ? 29.286 -5.624 0.085 1.00 81.88 87 ASP A CA 1
ATOM 616 C C . ASP A 1 87 ? 30.198 -5.187 -1.079 1.00 81.88 87 ASP A C 1
ATOM 618 O O . ASP A 1 87 ? 30.959 -5.969 -1.650 1.00 81.88 87 ASP A O 1
ATOM 622 N N . ASN A 1 88 ? 30.025 -3.945 -1.534 1.00 87.06 88 ASN A N 1
ATOM 623 C CA . ASN A 1 88 ? 30.817 -3.340 -2.603 1.00 87.06 88 ASN A CA 1
ATOM 624 C C . ASN A 1 88 ? 31.290 -1.931 -2.206 1.00 87.06 88 ASN A C 1
ATOM 626 O O . ASN A 1 88 ? 30.974 -1.420 -1.137 1.00 87.06 88 ASN A O 1
ATOM 630 N N . ASN A 1 89 ? 32.097 -1.300 -3.058 1.00 87.12 89 ASN A N 1
ATOM 631 C CA . ASN A 1 89 ? 32.645 0.037 -2.816 1.00 87.12 89 ASN A CA 1
ATOM 632 C C . ASN A 1 89 ? 31.743 1.169 -3.338 1.00 87.12 89 ASN A C 1
ATOM 634 O O . ASN A 1 89 ? 32.232 2.269 -3.593 1.00 87.12 89 ASN A O 1
ATOM 638 N N . VAL A 1 90 ? 30.461 0.892 -3.582 1.00 88.62 90 VAL A N 1
ATOM 639 C CA . VAL A 1 90 ? 29.519 1.870 -4.123 1.00 88.62 90 VAL A CA 1
ATOM 640 C C . VAL A 1 90 ? 28.792 2.540 -2.963 1.00 88.62 90 VAL A C 1
ATOM 642 O O . VAL A 1 90 ? 28.008 1.898 -2.279 1.00 88.62 90 VAL A O 1
ATOM 645 N N . ASP A 1 91 ? 29.014 3.840 -2.761 1.00 91.31 91 ASP A N 1
ATOM 646 C CA . ASP A 1 91 ? 28.402 4.579 -1.644 1.00 91.31 91 ASP A CA 1
ATOM 647 C C . ASP A 1 91 ? 26.887 4.796 -1.819 1.00 91.31 91 ASP A C 1
ATOM 649 O O . ASP A 1 91 ? 26.131 4.848 -0.850 1.00 91.31 91 ASP A O 1
ATOM 653 N N . ILE A 1 92 ? 26.428 4.952 -3.066 1.00 94.50 92 ILE A N 1
ATOM 654 C CA . ILE A 1 92 ? 25.013 5.186 -3.381 1.00 94.50 92 ILE A CA 1
ATOM 655 C C . ILE A 1 92 ? 24.223 3.887 -3.213 1.00 94.50 92 ILE A C 1
ATOM 657 O O . ILE A 1 92 ? 24.530 2.884 -3.852 1.00 94.50 92 ILE A O 1
ATOM 661 N N . GLN A 1 93 ? 23.170 3.934 -2.394 1.00 94.19 93 GLN A N 1
ATOM 662 C CA . GLN A 1 93 ? 22.419 2.743 -1.993 1.00 94.19 93 GLN A CA 1
ATOM 663 C C . GLN A 1 93 ? 21.633 2.087 -3.138 1.00 94.19 93 GLN A C 1
ATOM 665 O O . GLN A 1 93 ? 21.587 0.861 -3.225 1.00 94.19 93 GLN A O 1
ATOM 670 N N . GLU A 1 94 ? 21.009 2.882 -4.011 1.00 96.81 94 GLU A N 1
ATOM 671 C CA . GLU A 1 94 ? 20.085 2.379 -5.035 1.00 96.81 94 GLU A CA 1
ATOM 672 C C . GLU A 1 94 ? 20.237 3.156 -6.345 1.00 96.81 94 GLU A C 1
ATOM 674 O O . GLU A 1 94 ? 20.085 4.381 -6.378 1.00 96.81 94 GLU A O 1
ATOM 679 N N . PHE A 1 95 ? 20.482 2.441 -7.445 1.00 96.44 95 PHE A N 1
ATOM 680 C CA . PHE A 1 95 ? 20.420 2.995 -8.796 1.00 96.44 95 PHE A CA 1
ATOM 681 C C . PHE A 1 95 ? 19.193 2.439 -9.499 1.00 96.44 95 PHE A C 1
ATOM 683 O O . PHE A 1 95 ? 19.071 1.235 -9.739 1.00 96.44 95 PHE A O 1
ATOM 690 N N . MET A 1 96 ? 18.273 3.341 -9.830 1.00 98.06 96 MET A N 1
ATOM 691 C CA . MET A 1 96 ? 16.961 2.984 -10.346 1.00 98.06 96 MET A CA 1
ATOM 692 C C . MET A 1 96 ? 16.787 3.379 -11.808 1.00 98.06 96 MET A C 1
ATOM 694 O O . MET A 1 96 ? 17.250 4.433 -12.241 1.00 98.06 96 MET A O 1
ATOM 698 N N . ILE A 1 97 ? 16.033 2.566 -12.544 1.00 98.00 97 ILE A N 1
ATOM 699 C CA . ILE A 1 97 ? 15.495 2.923 -13.861 1.00 98.00 97 ILE A CA 1
ATOM 700 C C . ILE A 1 97 ? 14.002 3.226 -13.771 1.00 98.00 97 ILE A C 1
ATOM 702 O O . ILE A 1 97 ? 13.273 2.649 -12.962 1.00 98.00 97 ILE A O 1
ATOM 706 N N . GLN A 1 98 ? 13.550 4.122 -14.646 1.00 98.44 98 GLN A N 1
ATOM 707 C CA . GLN A 1 98 ? 12.147 4.482 -14.818 1.00 98.44 98 GLN A CA 1
ATOM 708 C C . GLN A 1 98 ? 11.774 4.350 -16.303 1.00 98.44 98 GLN A C 1
ATOM 710 O O . GLN A 1 98 ? 12.265 5.125 -17.127 1.00 98.44 98 GLN A O 1
ATOM 715 N N . PRO A 1 99 ? 10.905 3.402 -16.686 1.00 98.00 99 PRO A N 1
ATOM 716 C CA . PRO A 1 99 ? 10.482 3.210 -18.073 1.00 98.00 99 PRO A CA 1
ATOM 717 C C . PRO A 1 99 ? 9.415 4.244 -18.481 1.00 98.00 99 PRO A C 1
ATOM 719 O O . PRO A 1 99 ? 8.276 3.898 -18.782 1.00 98.00 99 PRO A O 1
ATOM 722 N N . VAL A 1 100 ? 9.782 5.530 -18.499 1.00 98.06 100 VAL A N 1
ATOM 723 C CA . VAL A 1 100 ? 8.875 6.669 -18.774 1.00 98.06 100 VAL A CA 1
ATOM 724 C C . VAL A 1 100 ? 8.192 6.620 -20.145 1.00 98.06 100 VAL A C 1
ATOM 726 O O . VAL A 1 100 ? 7.165 7.261 -20.336 1.00 98.06 100 VAL A O 1
ATOM 729 N N . GLY A 1 101 ? 8.757 5.874 -21.099 1.00 97.88 101 GLY A N 1
ATOM 730 C CA . GLY A 1 101 ? 8.197 5.698 -22.441 1.00 97.88 101 GLY A CA 1
ATOM 731 C C . GLY A 1 101 ? 7.149 4.586 -22.562 1.00 97.88 101 GLY A C 1
ATOM 732 O O . GLY A 1 101 ? 6.578 4.432 -23.637 1.00 97.88 101 GLY A O 1
ATOM 733 N N . ALA A 1 102 ? 6.906 3.799 -21.508 1.00 98.12 102 ALA A N 1
ATOM 734 C CA . ALA A 1 102 ? 5.925 2.717 -21.536 1.00 98.12 102 ALA A CA 1
ATOM 735 C C . ALA A 1 102 ? 4.488 3.258 -21.528 1.00 98.12 102 ALA A C 1
ATOM 737 O O . ALA A 1 102 ? 4.139 4.104 -20.705 1.00 98.12 102 ALA A O 1
ATOM 738 N N . ALA A 1 103 ? 3.618 2.708 -22.375 1.00 97.81 103 ALA A N 1
ATOM 739 C CA . ALA A 1 103 ? 2.207 3.093 -22.425 1.00 97.81 103 ALA A CA 1
ATOM 740 C C . ALA A 1 103 ? 1.363 2.429 -21.321 1.00 97.81 103 ALA A C 1
ATOM 742 O O . ALA A 1 103 ? 0.248 2.862 -21.035 1.00 97.81 103 ALA A O 1
ATOM 743 N N . THR A 1 104 ? 1.862 1.351 -20.705 1.00 98.56 104 THR A N 1
ATOM 744 C CA . THR A 1 104 ? 1.154 0.597 -19.656 1.00 98.56 104 THR A CA 1
ATOM 745 C C . THR A 1 104 ? 2.117 0.108 -18.576 1.00 98.56 104 THR A C 1
ATOM 747 O O . THR A 1 104 ? 3.285 -0.148 -18.864 1.00 98.56 104 THR A O 1
ATOM 750 N N . LEU A 1 105 ? 1.631 -0.141 -17.349 1.00 98.50 105 LEU A N 1
ATOM 751 C CA . LEU A 1 105 ? 2.465 -0.773 -16.312 1.00 98.50 105 LEU A CA 1
ATOM 752 C C . LEU A 1 105 ? 2.993 -2.145 -16.757 1.00 98.50 105 LEU A C 1
ATOM 754 O O . LEU A 1 105 ? 4.123 -2.504 -16.444 1.00 98.50 105 LEU A O 1
ATOM 758 N N . LYS A 1 106 ? 2.201 -2.909 -17.518 1.00 98.69 106 LYS A N 1
ATOM 759 C CA . LYS A 1 106 ? 2.627 -4.208 -18.055 1.00 98.69 106 LYS A CA 1
ATOM 760 C C . LYS A 1 106 ? 3.861 -4.063 -18.948 1.00 98.69 106 LYS A C 1
ATOM 762 O O . LYS A 1 106 ? 4.799 -4.847 -18.839 1.00 98.69 106 LYS A O 1
ATOM 767 N N . GLU A 1 107 ? 3.857 -3.061 -19.820 1.00 98.62 107 GLU A N 1
ATOM 768 C CA . GLU A 1 107 ? 5.005 -2.737 -20.661 1.00 98.62 107 GLU A CA 1
ATOM 769 C C . GLU A 1 107 ? 6.181 -2.201 -19.841 1.00 98.62 107 GLU A C 1
ATOM 771 O O . GLU A 1 107 ? 7.303 -2.648 -20.053 1.00 98.62 107 GLU A O 1
ATOM 776 N N . ALA A 1 108 ? 5.926 -1.327 -18.866 1.00 98.62 108 ALA A N 1
ATOM 777 C CA . ALA A 1 108 ? 6.945 -0.807 -17.961 1.00 98.62 108 ALA A CA 1
ATOM 778 C C . ALA A 1 108 ? 7.695 -1.940 -17.239 1.00 98.62 108 ALA A C 1
ATOM 780 O O . ALA A 1 108 ? 8.924 -1.959 -17.232 1.00 98.62 108 ALA A O 1
ATOM 781 N N . VAL A 1 109 ? 6.963 -2.918 -16.690 1.00 98.44 109 VAL A N 1
ATOM 782 C CA . VAL A 1 109 ? 7.529 -4.112 -16.037 1.00 98.44 109 VAL A CA 1
ATOM 783 C C . VAL A 1 109 ? 8.337 -4.958 -17.020 1.00 98.44 109 VAL A C 1
ATOM 785 O O . VAL A 1 109 ? 9.436 -5.386 -16.679 1.00 98.44 109 VAL A O 1
ATOM 788 N N . ARG A 1 110 ? 7.842 -5.160 -18.248 1.00 98.56 110 ARG A N 1
ATOM 789 C CA . ARG A 1 110 ? 8.590 -5.868 -19.299 1.00 98.56 110 ARG A CA 1
ATOM 790 C C . ARG A 1 110 ? 9.911 -5.161 -19.623 1.00 98.56 110 ARG A C 1
ATOM 792 O O . ARG A 1 110 ? 10.948 -5.812 -19.602 1.00 98.56 110 ARG A O 1
ATOM 799 N N . MET A 1 111 ? 9.881 -3.851 -19.877 1.00 98.56 111 MET A N 1
ATOM 800 C CA . MET A 1 111 ? 11.078 -3.052 -20.176 1.00 98.56 111 MET A CA 1
ATOM 801 C C . MET A 1 111 ? 12.101 -3.128 -19.039 1.00 98.56 111 MET A C 1
ATOM 803 O O . MET A 1 111 ? 13.284 -3.339 -19.287 1.00 98.56 111 MET A O 1
ATOM 807 N N . GLY A 1 112 ? 11.645 -2.998 -17.790 1.00 98.00 112 GLY A N 1
ATOM 808 C CA . GLY A 1 112 ? 12.516 -3.119 -16.624 1.00 98.00 112 GLY A CA 1
ATOM 809 C C . GLY A 1 112 ? 13.147 -4.506 -16.492 1.00 98.00 112 GLY A C 1
ATOM 810 O O . GLY A 1 112 ? 14.349 -4.609 -16.260 1.00 98.00 112 GLY A O 1
ATOM 811 N N . ALA A 1 113 ? 12.367 -5.569 -16.711 1.00 98.12 113 ALA A N 1
ATOM 812 C CA . ALA A 1 113 ? 12.871 -6.940 -16.693 1.00 98.12 113 ALA A CA 1
ATOM 813 C C . ALA A 1 113 ? 13.893 -7.201 -17.812 1.00 98.12 113 ALA A C 1
ATOM 815 O O . ALA A 1 113 ? 14.912 -7.836 -17.555 1.00 98.12 113 ALA A O 1
ATOM 816 N N . GLU A 1 114 ? 13.652 -6.706 -19.029 1.00 98.31 114 GLU A N 1
ATOM 817 C CA . GLU A 1 114 ? 14.596 -6.805 -20.150 1.00 98.31 114 GLU A CA 1
ATOM 818 C C . GLU A 1 114 ? 15.914 -6.086 -19.830 1.00 98.31 114 GLU A C 1
ATOM 820 O O . GLU A 1 114 ? 16.978 -6.671 -20.017 1.00 98.31 114 GLU A O 1
ATOM 825 N N . VAL A 1 115 ? 15.866 -4.865 -19.282 1.00 98.06 115 VAL A N 1
ATOM 826 C CA . VAL A 1 115 ? 17.076 -4.140 -18.852 1.00 98.06 115 VAL A CA 1
ATOM 827 C C . VAL A 1 115 ? 17.820 -4.908 -17.759 1.00 98.06 115 VAL A C 1
ATOM 829 O O . VAL A 1 115 ? 19.026 -5.095 -17.875 1.00 98.06 115 VAL A O 1
ATOM 832 N N . PHE A 1 116 ? 17.114 -5.401 -16.737 1.00 97.44 116 PHE A N 1
ATOM 833 C CA . PHE A 1 116 ? 17.727 -6.139 -15.630 1.00 97.44 116 PHE A CA 1
ATOM 834 C C . PHE A 1 116 ? 18.443 -7.417 -16.096 1.00 97.44 116 PHE A C 1
ATOM 836 O O . PHE A 1 116 ? 19.579 -7.655 -15.703 1.00 97.44 116 PHE A O 1
ATOM 843 N N . HIS A 1 117 ? 17.827 -8.212 -16.979 1.00 97.19 117 HIS A N 1
ATOM 844 C CA . HIS A 1 117 ? 18.452 -9.442 -17.483 1.00 97.19 117 HIS A CA 1
ATOM 845 C C . HIS A 1 117 ? 19.632 -9.189 -18.433 1.00 97.19 117 HIS A C 1
ATOM 847 O O . HIS A 1 117 ? 20.481 -10.061 -18.558 1.00 97.19 117 HIS A O 1
ATOM 853 N N . ASN A 1 118 ? 19.687 -8.037 -19.112 1.00 97.25 118 ASN A N 1
ATOM 854 C CA . ASN A 1 118 ? 20.836 -7.664 -19.949 1.00 97.25 118 ASN A CA 1
ATOM 855 C C . ASN A 1 118 ? 21.972 -7.007 -19.148 1.00 97.25 118 ASN A C 1
ATOM 857 O O . ASN A 1 118 ? 23.090 -6.923 -19.649 1.00 97.25 118 ASN A O 1
ATOM 861 N N . LEU A 1 119 ? 21.681 -6.494 -17.949 1.00 92.19 119 LEU A N 1
ATOM 862 C CA . LEU A 1 119 ? 22.676 -5.927 -17.039 1.00 92.19 119 LEU A CA 1
ATOM 863 C C . LEU A 1 119 ? 23.473 -7.010 -16.292 1.00 92.19 119 LEU A C 1
ATOM 865 O O . LEU A 1 119 ? 24.604 -6.743 -15.888 1.00 92.19 119 LEU A O 1
ATOM 869 N N . ALA A 1 120 ? 22.855 -8.177 -16.080 1.00 59.91 120 ALA A N 1
ATOM 870 C CA . ALA A 1 120 ? 23.410 -9.310 -15.341 1.00 59.91 120 ALA A CA 1
ATOM 871 C C . ALA A 1 120 ? 24.599 -9.985 -16.044 1.00 59.91 120 ALA A C 1
ATOM 873 O O . ALA A 1 120 ? 24.566 -10.125 -17.288 1.00 59.91 120 ALA A O 1
#

Secondary structure (DSSP, 8-state):
-HHHHTTS-TT-HHHHHHHHHHHH-STT-TTT-HHHHHHHHHHHHHHHHHHTTS-HHHHHHHHTT-TT--------EEEEE-GGG-SSS---SEEEE--TT-SSHHHHHHHHHHHHHHH-

Sequence (120 aa):
IAEALVGKDAKDQAAIDAVMIELDGTENKSKFGANAILAVSLANAKAAAAAKGMPLYEHIAELNGTAGQFSMPLPMMNIINGGEHADNNVDIQEFMIQPVGAATLKEAVRMGAEVFHNLA

pLDDT: mean 96.76, std 4.68, ra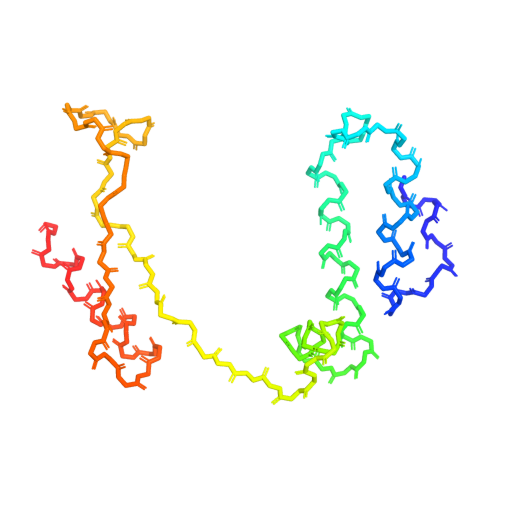nge [59.91, 98.88]